Protein AF-A0A2V5SR79-F1 (afdb_monomer)

Solvent-accessible surface area (backbone atoms only — not comparable to full-atom values): 7274 Å² total; per-residue (Å²): 129,81,86,49,66,67,60,49,52,61,57,55,66,67,67,68,74,88,72,101,65,86,48,46,61,76,43,68,50,87,88,43,39,70,46,88,59,38,14,60,50,13,46,53,44,31,48,38,41,48,62,72,35,63,98,67,61,90,74,84,88,83,75,96,74,75,46,80,85,19,16,46,57,35,39,29,80,98,32,34,47,43,43,58,69,57,61,47,91,81,67,86,59,53,35,73,80,61,44,66,97,71,90,77,80,85,34,59,59,70,57,98,76,80,123

Foldseek 3Di:
DDPDVLVVVLVVLVDDDDDDDDRLLQDDPPVWFPDPCQNVLLSVLSSQQCVVPVVPPPDDDDDPDADPQACSWNNDRPGHVCLCVVVPPVSPHHNVVRGDDDDHDGTTPPPPPDD

Radius of gyration: 14.24 Å; Cα contacts (8 Å, |Δi|>4): 131; chains: 1; bounding box: 29×42×33 Å

Mean predicted aligned error: 6.11 Å

Sequence (115 aa):
MSRDPVEKFIKLLRKSPSGAVFNPWWQVDKQNDIGRNAPAIRRKQLRAYLRKRLG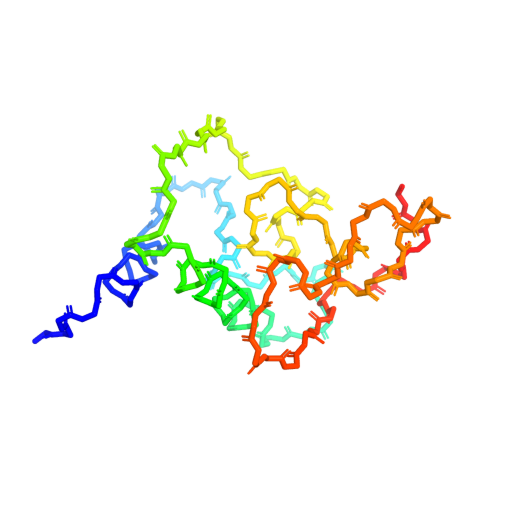KAKFAVIGEAVGYRGGHFSGIPMTSERILLGKLKDGRIEPKQIFAGISLRGIHSIGAAAC

Secondary structure (DSSP, 8-state):
----HHHHHHHHTT---SSS---TTT---TTTBSSTTHHHHHHHHHHHHHHHHTTT-S-----SS--TTTHHHHSSTT--HHHHTT--TT--S-HHHH-SS------BSS-TT--

Structure (mmCIF, N/CA/C/O backbone):
data_AF-A0A2V5SR79-F1
#
_entry.id   AF-A0A2V5SR79-F1
#
loop_
_atom_site.group_PDB
_atom_site.id
_atom_site.type_symbol
_atom_site.label_atom_id
_atom_site.label_alt_id
_atom_site.label_comp_id
_atom_site.label_asym_id
_atom_site.label_entity_id
_atom_site.label_seq_id
_atom_site.pdbx_PDB_ins_code
_atom_site.Cartn_x
_atom_site.Cartn_y
_atom_site.Cartn_z
_atom_site.occupancy
_atom_site.B_iso_or_equiv
_atom_site.auth_seq_id
_atom_site.auth_comp_id
_atom_site.auth_asym_id
_atom_site.auth_atom_id
_atom_site.pdbx_PDB_model_num
ATOM 1 N N . MET A 1 1 ? -4.519 -18.970 11.550 1.00 54.69 1 MET A N 1
ATOM 2 C CA . MET A 1 1 ? -4.690 -17.818 10.624 1.00 54.69 1 MET A CA 1
ATOM 3 C C . MET A 1 1 ? -4.495 -16.517 11.401 1.00 54.69 1 MET A C 1
ATOM 5 O O . MET A 1 1 ? -4.843 -16.497 12.572 1.00 54.69 1 MET A O 1
ATOM 9 N N . SER A 1 2 ? -3.928 -15.459 10.801 1.00 60.31 2 SER A N 1
ATOM 10 C CA . SER A 1 2 ? -3.746 -14.164 11.494 1.00 60.31 2 SER A CA 1
ATOM 11 C C . SER A 1 2 ? -5.100 -13.583 11.921 1.00 60.31 2 SER A C 1
ATOM 13 O O . SER A 1 2 ? -6.005 -13.515 11.090 1.00 60.31 2 SER A O 1
ATOM 15 N N . ARG A 1 3 ? -5.222 -13.166 13.190 1.00 82.94 3 ARG A N 1
ATOM 16 C CA . ARG A 1 3 ? -6.384 -12.427 13.716 1.00 82.94 3 ARG A CA 1
ATOM 17 C C . ARG A 1 3 ? -6.379 -10.944 13.311 1.00 82.94 3 ARG A C 1
ATOM 19 O O . ARG A 1 3 ? -7.369 -10.267 13.547 1.00 82.94 3 ARG A O 1
ATOM 26 N N . ASP A 1 4 ? -5.302 -10.443 12.696 1.00 92.88 4 ASP A N 1
ATOM 27 C CA . ASP A 1 4 ? -5.214 -9.052 12.230 1.00 92.88 4 ASP A CA 1
ATOM 28 C C . ASP A 1 4 ? -6.069 -8.861 10.954 1.00 92.88 4 ASP A C 1
ATOM 30 O O . ASP A 1 4 ? -5.714 -9.408 9.896 1.00 92.88 4 ASP A O 1
ATOM 34 N N . PRO A 1 5 ? -7.178 -8.093 11.012 1.00 94.81 5 PRO A N 1
ATOM 35 C CA . PRO A 1 5 ? -8.051 -7.875 9.861 1.00 94.81 5 PRO A CA 1
ATOM 36 C C . PRO A 1 5 ? -7.340 -7.161 8.704 1.00 94.81 5 PRO A C 1
ATOM 38 O O . PRO A 1 5 ? -7.665 -7.426 7.546 1.00 94.81 5 PRO A O 1
ATOM 41 N N . VAL A 1 6 ? -6.328 -6.326 8.976 1.00 95.56 6 VAL A N 1
ATOM 42 C CA . VAL A 1 6 ? -5.548 -5.641 7.933 1.00 95.56 6 VAL A CA 1
ATOM 43 C C . VAL A 1 6 ? -4.698 -6.642 7.158 1.00 95.56 6 VAL A C 1
ATOM 45 O O . VAL A 1 6 ? -4.687 -6.623 5.928 1.00 95.56 6 VAL A O 1
ATOM 48 N N . GLU A 1 7 ? -4.022 -7.566 7.846 1.00 95.94 7 GLU A N 1
ATOM 49 C CA . GLU A 1 7 ? -3.253 -8.616 7.163 1.00 95.94 7 GLU A CA 1
ATOM 50 C C . GLU A 1 7 ? -4.161 -9.562 6.382 1.00 95.94 7 GLU A C 1
ATOM 52 O O . GLU A 1 7 ? -3.798 -10.003 5.290 1.00 95.94 7 GLU A O 1
ATOM 57 N N . LYS A 1 8 ? -5.344 -9.881 6.924 1.00 95.50 8 LYS A N 1
ATOM 58 C CA . LYS A 1 8 ? -6.335 -10.696 6.216 1.00 95.50 8 LYS A CA 1
ATOM 59 C C . LYS A 1 8 ? -6.767 -10.005 4.921 1.00 95.50 8 LYS A C 1
ATOM 61 O O . LYS A 1 8 ? -6.729 -10.642 3.872 1.00 95.50 8 LYS A O 1
ATOM 66 N N . PHE A 1 9 ? -7.097 -8.715 4.976 1.00 95.06 9 PHE A N 1
ATOM 67 C CA . PHE A 1 9 ? -7.478 -7.932 3.801 1.00 95.06 9 PHE A CA 1
ATOM 68 C C . PHE A 1 9 ? -6.360 -7.880 2.750 1.00 95.06 9 PHE A C 1
ATOM 70 O O . PHE A 1 9 ? -6.583 -8.242 1.599 1.00 95.06 9 PHE A O 1
ATOM 77 N N . ILE A 1 10 ? -5.127 -7.547 3.144 1.00 95.81 10 ILE A N 1
ATOM 78 C CA . ILE A 1 10 ? -3.982 -7.497 2.217 1.00 95.81 10 ILE A CA 1
ATOM 79 C C . ILE A 1 10 ? -3.725 -8.859 1.553 1.00 95.81 10 ILE A C 1
ATOM 81 O O . ILE A 1 10 ? -3.367 -8.918 0.376 1.00 95.81 10 ILE A O 1
ATOM 85 N N . LYS A 1 11 ? -3.920 -9.968 2.278 1.00 95.38 11 LYS A N 1
ATOM 86 C CA . LYS A 1 11 ? -3.815 -11.319 1.706 1.00 95.38 11 LYS A CA 1
ATOM 87 C C . LYS A 1 11 ? -4.920 -11.613 0.693 1.00 95.38 11 LYS A C 1
ATOM 89 O O . LYS A 1 11 ? -4.637 -12.266 -0.309 1.00 95.38 11 LYS A O 1
ATOM 94 N N . LEU A 1 12 ? -6.146 -11.137 0.925 1.00 94.94 12 LEU A N 1
ATOM 95 C CA . LEU A 1 12 ? -7.255 -11.295 -0.023 1.00 94.94 12 LEU A CA 1
ATOM 96 C C . LEU A 1 12 ? -6.967 -10.596 -1.354 1.00 94.94 12 LEU A C 1
ATOM 98 O O . LEU A 1 12 ? -7.264 -11.173 -2.396 1.00 94.94 12 LEU A O 1
ATOM 102 N N . LEU A 1 13 ? -6.277 -9.448 -1.330 1.00 93.25 13 LEU A N 1
ATOM 103 C CA . LEU A 1 13 ? -5.856 -8.732 -2.542 1.00 93.25 13 LEU A CA 1
ATOM 104 C C . LEU A 1 13 ? -4.937 -9.553 -3.458 1.00 93.25 13 LEU A C 1
ATOM 106 O O . LEU A 1 13 ? -4.702 -9.143 -4.586 1.00 93.25 13 LEU A O 1
ATOM 110 N N . ARG A 1 14 ? -4.382 -10.688 -3.005 1.00 94.69 14 ARG A N 1
ATOM 111 C CA . ARG A 1 14 ? -3.571 -11.574 -3.861 1.00 94.69 14 ARG A CA 1
ATOM 112 C C . ARG A 1 14 ? -4.396 -12.250 -4.946 1.00 94.69 14 ARG A C 1
ATOM 114 O O . ARG A 1 14 ? -3.855 -12.599 -5.988 1.00 94.69 14 ARG A O 1
ATOM 121 N N . LYS A 1 15 ? -5.684 -12.474 -4.690 1.00 91.44 15 LYS A N 1
ATOM 122 C CA . LYS A 1 15 ? -6.584 -13.040 -5.688 1.00 91.44 15 LYS A CA 1
ATOM 123 C C . LYS A 1 15 ? -6.970 -11.932 -6.662 1.00 91.44 15 LYS A C 1
ATOM 125 O O . LYS A 1 15 ? -7.534 -10.923 -6.250 1.00 91.44 15 LYS A O 1
ATOM 130 N N . SER A 1 16 ? -6.673 -12.134 -7.937 1.00 87.50 16 SER A N 1
ATOM 131 C CA . SER A 1 16 ? -7.098 -11.251 -9.020 1.00 87.50 16 SER A CA 1
ATOM 132 C C . SER A 1 16 ? -7.868 -12.059 -10.056 1.00 87.50 16 SER A C 1
ATOM 134 O O . SER A 1 16 ? -7.570 -13.246 -10.215 1.00 87.50 16 SER A O 1
ATOM 136 N N . PRO A 1 17 ? -8.854 -11.449 -10.736 1.00 87.12 17 PRO A N 1
ATOM 137 C CA . PRO A 1 17 ? -9.498 -12.070 -11.884 1.00 87.12 17 PRO A CA 1
ATOM 138 C C . PRO A 1 17 ? -8.465 -12.468 -12.943 1.00 87.12 17 PRO A C 1
ATOM 140 O O . PRO A 1 17 ? -7.417 -11.832 -13.069 1.00 87.12 17 PRO A O 1
ATOM 143 N N . SER A 1 18 ? -8.766 -13.512 -13.709 1.00 83.06 18 SER A N 1
ATOM 144 C CA . SER A 1 18 ? -7.999 -13.860 -14.905 1.00 83.06 18 SER A CA 1
ATOM 145 C C . SER A 1 18 ? -8.165 -12.793 -15.992 1.00 83.06 18 SER A C 1
ATOM 147 O O . SER A 1 18 ? -9.214 -12.158 -16.081 1.00 83.06 18 SER A O 1
ATOM 149 N N . GLY A 1 19 ? -7.158 -12.640 -16.855 1.00 86.25 19 GLY A N 1
ATOM 150 C CA . GLY A 1 19 ? -7.185 -11.715 -17.992 1.00 86.25 19 GLY A CA 1
ATOM 151 C C . GLY A 1 19 ? -6.221 -10.539 -17.836 1.00 86.25 19 GLY A C 1
ATOM 152 O O . GLY A 1 19 ? -5.250 -10.612 -17.082 1.00 86.25 19 GLY A O 1
ATOM 153 N N . ALA A 1 20 ? -6.482 -9.456 -18.569 1.00 86.56 20 ALA A N 1
ATOM 154 C CA . ALA A 1 20 ? -5.632 -8.265 -18.631 1.00 86.56 20 ALA A CA 1
ATOM 155 C C . ALA A 1 20 ? -5.803 -7.349 -17.400 1.00 86.56 20 ALA A C 1
ATOM 157 O O . ALA A 1 20 ? -6.122 -6.169 -17.522 1.00 86.56 20 ALA A O 1
ATOM 158 N N . VAL A 1 21 ? -5.613 -7.899 -16.197 1.00 90.06 21 VAL A N 1
ATOM 159 C CA . VAL A 1 21 ? -5.698 -7.160 -14.931 1.00 90.06 21 VAL A CA 1
ATOM 160 C C . VAL A 1 21 ? -4.308 -7.017 -14.328 1.00 90.06 21 VAL A C 1
ATOM 162 O O . VAL A 1 21 ? -3.616 -8.006 -14.088 1.00 90.06 21 VAL A O 1
ATOM 165 N N . PHE A 1 22 ? -3.922 -5.777 -14.031 1.00 92.12 22 PHE A N 1
ATOM 166 C CA . PHE A 1 22 ? -2.742 -5.488 -13.228 1.00 92.12 22 PHE A CA 1
ATOM 167 C C . PHE A 1 22 ? -3.122 -5.314 -11.755 1.00 92.12 22 PHE A C 1
ATOM 169 O O . PHE A 1 22 ? -3.932 -4.464 -11.389 1.00 92.12 22 PHE A O 1
ATOM 176 N N . ASN A 1 23 ? -2.501 -6.110 -10.896 1.00 94.38 23 ASN A N 1
ATOM 177 C CA . ASN A 1 23 ? -2.621 -6.060 -9.454 1.00 94.38 23 ASN A CA 1
ATOM 178 C C . ASN A 1 23 ? -1.423 -5.306 -8.862 1.00 94.38 23 ASN A C 1
ATOM 180 O O . ASN A 1 23 ? -0.365 -5.914 -8.654 1.00 94.38 23 ASN A O 1
ATOM 184 N N . PRO A 1 24 ? -1.579 -4.021 -8.497 1.00 94.62 24 PRO A N 1
ATOM 185 C CA . PRO A 1 24 ? -0.464 -3.228 -7.994 1.00 94.62 24 PRO A CA 1
ATOM 186 C C . PRO A 1 24 ? 0.144 -3.847 -6.732 1.00 94.62 24 PRO A C 1
ATOM 188 O O . PRO A 1 24 ? 1.354 -3.809 -6.524 1.00 94.62 24 PRO A O 1
ATOM 191 N N . TRP A 1 25 ? -0.651 -4.500 -5.888 1.00 96.19 25 TRP A N 1
ATOM 192 C CA . TRP A 1 25 ? -0.148 -5.050 -4.634 1.00 96.19 25 TRP A CA 1
ATOM 193 C C . TRP A 1 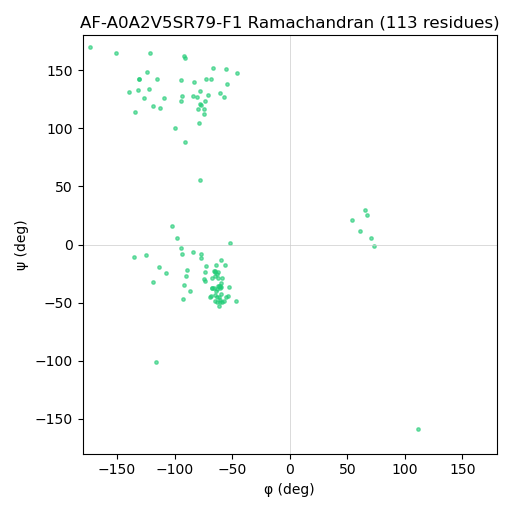25 ? 0.644 -6.342 -4.794 1.00 96.19 25 TRP A C 1
ATOM 195 O O . TRP A 1 25 ? 1.293 -6.728 -3.825 1.00 96.19 25 TRP A O 1
ATOM 205 N N . TRP A 1 26 ? 0.634 -7.008 -5.952 1.00 96.12 26 TRP A N 1
ATOM 206 C CA . TRP A 1 26 ? 1.319 -8.298 -6.137 1.00 96.12 26 TRP A CA 1
ATOM 207 C C . TRP A 1 26 ? 2.119 -8.434 -7.434 1.00 96.12 26 TRP A C 1
ATOM 209 O O . TRP A 1 26 ? 2.923 -9.358 -7.526 1.00 96.12 26 TRP A O 1
ATOM 219 N N . GLN A 1 27 ? 1.975 -7.510 -8.382 1.00 95.62 27 GLN A N 1
ATOM 220 C CA . GLN A 1 27 ? 2.704 -7.510 -9.647 1.00 95.62 27 GLN A CA 1
ATOM 221 C C . GLN A 1 27 ? 3.631 -6.301 -9.764 1.00 95.62 27 GLN A C 1
ATOM 223 O O . GLN A 1 27 ? 3.315 -5.196 -9.320 1.00 95.62 27 GLN A O 1
ATOM 228 N N . VAL A 1 28 ? 4.799 -6.546 -10.353 1.00 96.31 28 VAL A N 1
ATOM 229 C CA . VAL A 1 28 ? 5.782 -5.516 -10.693 1.00 96.31 28 VAL A CA 1
ATOM 230 C C . VAL A 1 28 ? 5.395 -4.919 -12.039 1.00 96.31 28 VAL A C 1
ATOM 232 O O . VAL A 1 28 ? 5.215 -5.663 -13.006 1.00 96.31 28 VAL A O 1
ATOM 235 N N . ASP A 1 29 ? 5.298 -3.598 -12.107 1.00 94.62 29 ASP A N 1
ATOM 236 C CA . ASP A 1 29 ? 5.262 -2.874 -13.370 1.00 94.62 29 ASP A CA 1
ATOM 237 C C . ASP A 1 29 ? 6.696 -2.773 -13.906 1.00 94.62 29 ASP A C 1
ATOM 239 O O . ASP A 1 29 ? 7.510 -2.002 -13.409 1.00 94.62 29 ASP A O 1
ATOM 243 N N . LYS A 1 30 ? 7.029 -3.578 -14.918 1.00 92.69 30 LYS A N 1
ATOM 244 C CA . LYS A 1 30 ? 8.388 -3.631 -15.480 1.00 92.69 30 LYS A CA 1
ATOM 245 C C . LYS A 1 30 ? 8.830 -2.324 -16.144 1.00 92.69 30 LYS A C 1
ATOM 247 O O . LYS A 1 30 ? 10.029 -2.137 -16.319 1.00 92.69 30 LYS A O 1
ATOM 252 N N . GLN A 1 31 ? 7.889 -1.479 -16.561 1.00 91.69 31 GLN A N 1
ATOM 253 C CA . GLN A 1 31 ? 8.188 -0.222 -17.241 1.00 91.69 31 GLN A CA 1
ATOM 254 C C . GLN A 1 31 ? 8.429 0.898 -16.228 1.00 91.69 31 GLN A C 1
ATOM 256 O O . GLN A 1 31 ? 9.337 1.708 -16.403 1.00 91.69 31 GLN A O 1
ATOM 261 N N . ASN A 1 32 ? 7.634 0.921 -15.157 1.00 92.19 32 ASN A N 1
ATOM 262 C CA . ASN A 1 32 ? 7.559 2.078 -14.269 1.00 92.19 32 ASN A CA 1
ATOM 263 C C . ASN A 1 32 ? 8.101 1.829 -12.853 1.00 92.19 32 ASN A C 1
ATOM 265 O O . ASN A 1 32 ? 8.426 2.795 -12.162 1.00 92.19 32 ASN A O 1
ATOM 269 N N . ASP A 1 33 ? 8.219 0.579 -12.392 1.00 94.00 33 ASP A N 1
ATOM 270 C CA . ASP A 1 33 ? 8.749 0.300 -11.056 1.00 94.00 33 ASP A CA 1
ATOM 271 C C . ASP A 1 33 ? 10.274 0.410 -11.009 1.00 94.00 33 ASP A C 1
ATOM 273 O O . ASP A 1 33 ? 10.990 -0.227 -11.778 1.00 94.00 33 ASP A O 1
ATOM 277 N N . ILE A 1 34 ? 10.787 1.125 -10.004 1.00 91.75 34 ILE A N 1
ATOM 278 C CA . ILE A 1 34 ? 12.228 1.223 -9.709 1.00 91.75 34 ILE A CA 1
ATOM 279 C C . ILE A 1 34 ? 12.840 -0.160 -9.423 1.00 91.75 34 ILE A C 1
ATOM 281 O O . ILE A 1 34 ? 14.025 -0.387 -9.659 1.00 91.75 34 ILE A O 1
ATOM 285 N N . GLY A 1 35 ? 12.064 -1.111 -8.895 1.00 91.94 35 GLY A N 1
ATOM 286 C CA . GLY A 1 35 ? 12.576 -2.460 -8.691 1.00 91.94 35 GLY A CA 1
ATOM 287 C C . GLY A 1 35 ? 11.544 -3.479 -8.233 1.00 91.94 35 GLY A C 1
ATOM 288 O O . GLY A 1 35 ? 10.442 -3.150 -7.799 1.00 91.94 35 GLY A O 1
ATOM 289 N N . ARG A 1 36 ? 11.953 -4.755 -8.242 1.00 95.25 36 ARG A N 1
ATOM 290 C CA . ARG A 1 36 ? 11.102 -5.928 -7.944 1.00 95.25 36 ARG A CA 1
ATOM 291 C C . ARG A 1 36 ? 10.394 -5.912 -6.583 1.00 95.25 36 ARG A C 1
ATOM 293 O O . ARG A 1 36 ? 9.446 -6.660 -6.370 1.00 95.25 36 ARG A O 1
ATOM 300 N N . ASN A 1 37 ? 10.851 -5.071 -5.654 1.00 96.00 37 ASN A N 1
ATOM 301 C CA . ASN A 1 37 ? 10.257 -4.925 -4.324 1.00 96.00 37 ASN A CA 1
ATOM 302 C C . ASN A 1 37 ? 9.053 -3.966 -4.291 1.00 96.00 37 ASN A C 1
ATOM 304 O O . ASN A 1 37 ? 8.393 -3.880 -3.254 1.00 96.00 37 ASN A O 1
ATOM 308 N N . ALA A 1 38 ? 8.740 -3.279 -5.392 1.00 96.00 38 ALA A N 1
ATOM 309 C CA . ALA A 1 38 ? 7.623 -2.343 -5.511 1.00 96.00 38 ALA A CA 1
ATOM 310 C C . ALA A 1 38 ? 6.285 -2.880 -4.949 1.00 96.00 38 ALA A C 1
ATOM 312 O O . ALA A 1 38 ? 5.713 -2.226 -4.072 1.00 96.00 38 ALA A O 1
ATOM 313 N N . PRO A 1 39 ? 5.826 -4.107 -5.274 1.00 96.88 39 PRO A N 1
ATOM 314 C CA . PRO A 1 39 ? 4.584 -4.646 -4.710 1.00 96.88 39 PRO A CA 1
ATOM 315 C C . PRO A 1 39 ? 4.616 -4.764 -3.182 1.00 96.88 39 PRO A C 1
ATOM 317 O O . PRO A 1 39 ? 3.628 -4.502 -2.496 1.00 96.88 39 PRO A O 1
ATOM 320 N N . ALA A 1 40 ? 5.767 -5.140 -2.616 1.00 96.50 40 ALA A N 1
ATOM 321 C CA . ALA A 1 40 ? 5.933 -5.243 -1.169 1.00 96.50 40 ALA A CA 1
ATOM 322 C C . ALA A 1 40 ? 5.875 -3.868 -0.489 1.00 96.50 40 ALA A C 1
ATOM 324 O O . ALA A 1 40 ? 5.286 -3.745 0.589 1.00 96.50 40 ALA A O 1
ATOM 325 N N . ILE A 1 41 ? 6.434 -2.843 -1.136 1.00 95.44 41 ILE A N 1
ATOM 326 C CA . ILE A 1 41 ? 6.383 -1.452 -0.676 1.00 95.44 41 ILE A CA 1
ATOM 327 C C . ILE A 1 41 ? 4.932 -0.950 -0.683 1.00 95.44 41 ILE A C 1
ATOM 329 O O . ILE A 1 41 ? 4.458 -0.528 0.375 1.00 95.44 41 ILE A O 1
ATOM 333 N N . ARG A 1 42 ? 4.181 -1.153 -1.776 1.00 96.56 42 ARG A N 1
ATOM 334 C CA . ARG A 1 42 ? 2.744 -0.821 -1.856 1.00 96.56 42 ARG A CA 1
ATOM 335 C C . ARG A 1 42 ? 1.926 -1.486 -0.753 1.00 96.56 42 ARG A C 1
ATOM 337 O O . ARG A 1 42 ? 1.122 -0.837 -0.088 1.00 96.56 42 ARG A O 1
ATOM 344 N N . ARG A 1 43 ? 2.155 -2.779 -0.483 1.00 96.88 43 ARG A N 1
ATOM 345 C CA . ARG A 1 43 ? 1.490 -3.484 0.634 1.00 96.88 43 ARG A CA 1
ATOM 346 C C . ARG A 1 43 ? 1.858 -2.889 1.993 1.00 96.88 43 ARG A C 1
ATOM 348 O O . ARG A 1 43 ? 1.004 -2.806 2.872 1.00 96.88 43 ARG A O 1
ATOM 355 N N . LYS A 1 44 ? 3.116 -2.479 2.198 1.00 95.19 44 LYS A N 1
ATOM 356 C CA . LYS A 1 44 ? 3.561 -1.816 3.437 1.00 95.19 44 LYS A CA 1
ATOM 357 C C . LYS A 1 44 ? 2.888 -0.453 3.620 1.00 95.19 44 LYS A C 1
ATOM 359 O O . LYS A 1 44 ? 2.421 -0.164 4.720 1.00 95.19 44 LYS A O 1
ATOM 364 N N . GLN A 1 45 ? 2.798 0.335 2.554 1.00 93.81 45 GLN A N 1
ATOM 365 C CA . GLN A 1 45 ? 2.117 1.631 2.529 1.00 93.81 45 GLN A CA 1
ATOM 366 C C . GLN A 1 45 ? 0.615 1.480 2.814 1.00 93.81 45 GLN A C 1
ATOM 368 O O . GLN A 1 45 ? 0.105 2.122 3.735 1.00 93.81 45 GLN A O 1
ATOM 373 N N . LEU A 1 46 ? -0.071 0.559 2.125 1.00 95.44 46 LEU A N 1
ATOM 374 C CA . LEU A 1 46 ? -1.488 0.265 2.358 1.00 95.44 46 LEU A CA 1
ATOM 375 C C . LEU A 1 46 ? -1.751 -0.198 3.798 1.00 95.44 46 LEU A C 1
ATOM 377 O O . LEU A 1 46 ? -2.692 0.262 4.442 1.00 95.44 46 LEU A O 1
ATOM 381 N N . ARG A 1 47 ? -0.893 -1.070 4.341 1.00 95.44 47 ARG A N 1
ATOM 382 C CA . ARG A 1 47 ? -0.990 -1.529 5.734 1.00 95.44 47 ARG A CA 1
ATOM 383 C C . ARG A 1 47 ? -0.947 -0.370 6.721 1.00 95.44 47 ARG A C 1
ATOM 385 O O . ARG A 1 47 ? -1.787 -0.302 7.614 1.00 95.44 47 ARG A O 1
ATOM 392 N N . ALA A 1 48 ? 0.019 0.534 6.571 1.00 93.50 48 ALA A N 1
ATOM 393 C CA . ALA A 1 48 ? 0.140 1.696 7.446 1.00 93.50 48 ALA A CA 1
ATOM 394 C C . ALA A 1 48 ? -1.067 2.636 7.311 1.00 93.50 48 ALA A C 1
ATOM 396 O O . ALA A 1 48 ? -1.587 3.119 8.318 1.00 93.50 48 ALA A O 1
ATOM 397 N N . TYR A 1 49 ? -1.550 2.836 6.082 1.00 93.88 49 TYR A N 1
ATOM 398 C CA . TYR A 1 49 ? -2.744 3.628 5.805 1.00 93.88 49 TYR A CA 1
ATOM 399 C C . TYR A 1 49 ? -3.989 3.079 6.522 1.00 93.88 49 TYR A C 1
ATOM 401 O O . TYR A 1 49 ? -4.685 3.840 7.202 1.00 93.88 49 TYR A O 1
ATOM 409 N N . LEU A 1 50 ? -4.241 1.768 6.410 1.00 94.19 50 LEU A N 1
ATOM 410 C CA . LEU A 1 50 ? -5.392 1.097 7.022 1.00 94.19 50 LEU A CA 1
ATOM 411 C C . LEU A 1 50 ? -5.281 1.057 8.549 1.00 94.19 50 LEU A C 1
A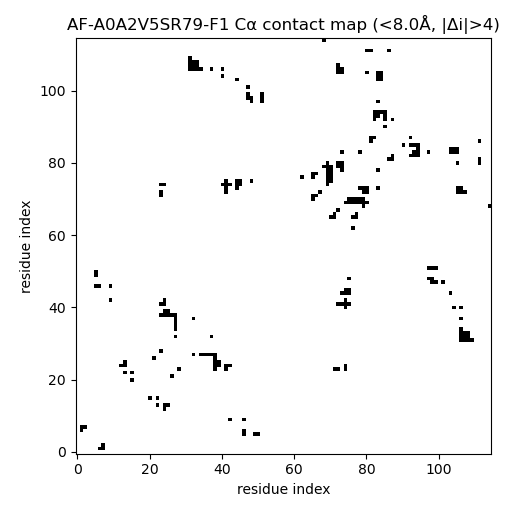TOM 413 O O . LEU A 1 50 ? -6.241 1.391 9.239 1.00 94.19 50 LEU A O 1
ATOM 417 N N . ARG A 1 51 ? -4.102 0.729 9.097 1.00 93.50 51 ARG A N 1
ATOM 418 C CA . ARG A 1 51 ? -3.886 0.671 10.555 1.00 93.50 51 ARG A CA 1
ATOM 419 C C . ARG A 1 51 ? -4.130 2.004 11.249 1.00 93.50 51 ARG A C 1
ATOM 421 O O . ARG A 1 51 ? -4.672 2.021 12.346 1.00 93.50 51 ARG A O 1
ATOM 428 N N . LYS A 1 52 ? -3.785 3.124 10.608 1.00 91.62 52 LYS A N 1
ATOM 429 C CA . LYS A 1 52 ? -4.049 4.456 11.170 1.00 91.62 52 LYS A CA 1
ATOM 430 C C . LYS A 1 52 ? -5.550 4.742 11.343 1.00 91.62 52 LYS A C 1
ATOM 432 O O . LYS A 1 52 ? -5.914 5.564 12.180 1.00 91.62 52 LYS A O 1
ATOM 437 N N . ARG A 1 53 ? -6.404 4.087 10.549 1.00 93.00 53 ARG A N 1
ATOM 438 C CA . ARG A 1 53 ? -7.845 4.366 10.429 1.00 93.00 53 ARG A CA 1
ATOM 439 C C . ARG A 1 53 ? -8.731 3.306 11.073 1.00 93.00 53 ARG A C 1
ATOM 441 O O . ARG A 1 53 ? -9.857 3.621 11.450 1.00 93.00 53 ARG A O 1
ATOM 448 N N . LEU A 1 54 ? -8.245 2.074 11.209 1.00 92.75 54 LEU A N 1
ATOM 449 C CA . LEU A 1 54 ? -9.006 0.974 11.792 1.00 92.75 54 LEU A CA 1
ATOM 450 C C . LEU A 1 54 ? -9.476 1.331 13.212 1.00 92.75 54 LEU A C 1
ATOM 452 O O . LEU A 1 54 ? -8.677 1.750 14.046 1.00 92.75 54 LEU A O 1
ATOM 456 N N . GLY A 1 55 ? -10.782 1.204 13.462 1.00 93.25 55 GLY A N 1
ATOM 457 C CA . GLY A 1 55 ? -11.412 1.555 14.742 1.00 93.25 55 GLY A CA 1
ATOM 458 C C . GLY A 1 55 ? -11.542 3.059 15.026 1.00 93.25 55 GLY A C 1
ATOM 459 O O . GLY A 1 55 ? -12.076 3.423 16.065 1.00 93.25 55 GLY A O 1
ATOM 460 N N . LYS A 1 56 ? -11.067 3.937 14.128 1.00 93.50 56 LYS A N 1
ATOM 461 C CA . LYS A 1 56 ? -11.107 5.406 14.289 1.00 93.50 56 LYS A CA 1
ATOM 462 C C . LYS A 1 56 ? -11.910 6.115 13.200 1.00 93.50 56 LYS A C 1
ATOM 464 O O . LYS A 1 56 ? -12.485 7.172 13.448 1.00 93.50 56 LYS A O 1
ATOM 469 N N . ALA A 1 57 ? -11.911 5.578 11.981 1.00 93.50 57 ALA A N 1
ATOM 470 C CA . ALA A 1 57 ? -12.631 6.166 10.859 1.00 93.50 57 ALA A CA 1
ATOM 471 C C . ALA A 1 57 ? -14.147 5.999 11.034 1.00 93.50 57 ALA A C 1
ATOM 473 O O . ALA A 1 57 ? -14.626 4.891 11.252 1.00 93.50 57 ALA A O 1
ATOM 474 N N . LYS A 1 58 ? -14.889 7.105 10.905 1.00 96.25 58 LYS A N 1
ATOM 475 C CA . LYS A 1 58 ? -16.363 7.128 10.949 1.00 96.25 58 LYS A CA 1
ATOM 476 C C . LYS A 1 58 ? -17.007 6.927 9.575 1.00 96.25 58 LYS A C 1
ATOM 478 O O . LYS A 1 58 ? -18.156 6.518 9.489 1.00 96.25 58 LYS A O 1
ATOM 483 N N . PHE A 1 59 ? -16.255 7.215 8.514 1.00 94.81 59 PHE A N 1
ATOM 484 C CA . PHE A 1 59 ? -16.715 7.156 7.133 1.00 94.81 59 PHE A CA 1
ATOM 485 C C . PHE A 1 59 ? -15.719 6.374 6.282 1.00 94.81 59 PHE A C 1
ATOM 487 O O . PHE A 1 59 ? -14.503 6.499 6.461 1.00 94.81 59 PHE A O 1
ATOM 494 N N . ALA A 1 60 ? -16.247 5.598 5.339 1.00 92.62 60 ALA A N 1
ATOM 495 C CA . ALA A 1 60 ? -15.484 4.929 4.300 1.00 92.62 60 ALA A CA 1
ATOM 496 C C . ALA A 1 60 ? -15.959 5.446 2.940 1.00 92.62 60 ALA A C 1
ATOM 498 O O . ALA A 1 60 ? -17.126 5.297 2.591 1.00 92.62 60 ALA A O 1
ATOM 499 N N . VAL A 1 61 ? -15.048 6.060 2.186 1.00 92.81 61 VAL A N 1
ATOM 500 C CA . VAL A 1 61 ? -15.290 6.454 0.795 1.00 92.81 61 VAL A CA 1
ATOM 501 C C . VAL A 1 61 ? -14.797 5.324 -0.098 1.00 92.81 61 VAL A C 1
ATOM 503 O O . VAL A 1 61 ? -13.659 4.872 0.049 1.00 92.81 61 VAL A O 1
ATOM 506 N N . ILE A 1 62 ? -15.653 4.864 -1.005 1.00 91.44 62 ILE A N 1
ATOM 507 C CA . ILE A 1 62 ? -15.355 3.772 -1.931 1.00 91.44 62 ILE A CA 1
ATOM 508 C C . ILE A 1 62 ? -15.299 4.367 -3.334 1.00 91.44 62 ILE A C 1
ATOM 510 O O . ILE A 1 62 ? -16.280 4.928 -3.812 1.00 91.44 62 ILE A O 1
ATOM 514 N N . GLY A 1 63 ? -14.130 4.279 -3.966 1.00 90.19 63 GLY A N 1
ATOM 515 C CA . GLY A 1 63 ? -13.965 4.602 -5.381 1.00 90.19 63 GLY A CA 1
ATOM 516 C C . GLY A 1 63 ? -14.159 3.364 -6.253 1.00 90.19 63 GLY A C 1
ATOM 517 O O . GLY A 1 63 ? -14.017 2.242 -5.772 1.00 90.19 63 GLY A O 1
ATOM 518 N N . GLU A 1 64 ? -14.433 3.582 -7.537 1.00 89.62 64 GLU A N 1
ATOM 519 C CA . GLU A 1 64 ? -14.634 2.523 -8.534 1.00 89.62 64 GLU A CA 1
ATOM 520 C C . GLU A 1 64 ? -13.387 1.644 -8.717 1.00 89.62 64 GLU A C 1
ATOM 522 O O . GLU A 1 64 ? -13.449 0.421 -8.609 1.00 89.62 64 GLU A O 1
ATOM 527 N N . ALA A 1 65 ? -12.236 2.271 -8.972 1.00 86.56 65 ALA A N 1
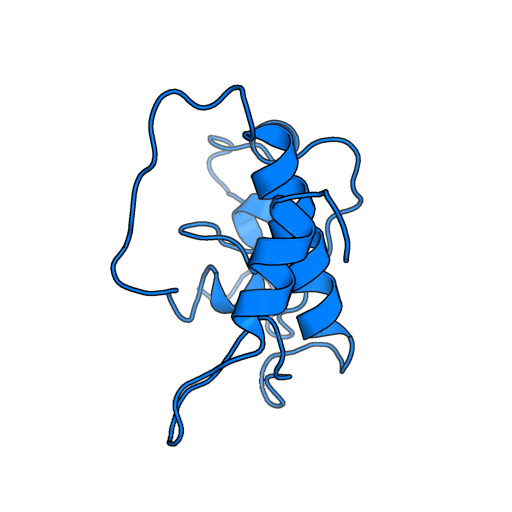ATOM 528 C CA . ALA A 1 65 ? -10.996 1.573 -9.276 1.00 86.56 65 ALA A CA 1
ATOM 529 C C . ALA A 1 65 ? -9.761 2.376 -8.847 1.00 86.56 65 ALA A C 1
ATOM 531 O O . ALA A 1 65 ? -9.804 3.580 -8.578 1.00 86.56 65 ALA A O 1
ATOM 532 N N . VAL A 1 66 ? -8.618 1.692 -8.792 1.00 87.88 66 VAL A N 1
ATOM 533 C CA . VAL A 1 66 ? -7.330 2.330 -8.520 1.00 87.88 66 VAL A CA 1
ATOM 534 C C . VAL A 1 66 ? -6.832 3.038 -9.781 1.00 87.88 66 VAL A C 1
ATOM 536 O O . VAL A 1 66 ? -6.576 2.403 -10.797 1.00 87.88 66 VAL A O 1
ATOM 539 N N . GLY A 1 67 ? -6.639 4.355 -9.698 1.00 88.12 67 GLY A N 1
ATOM 540 C CA . GLY A 1 67 ? -6.115 5.144 -10.814 1.00 88.12 67 GLY A CA 1
ATOM 541 C C . GLY A 1 67 ? -4.647 4.842 -11.146 1.00 88.12 67 GLY A C 1
ATOM 542 O O . GLY A 1 67 ? -3.808 4.699 -10.247 1.00 88.12 67 GLY A O 1
ATOM 543 N N . TYR A 1 68 ? -4.326 4.842 -12.444 1.00 86.69 68 TYR A N 1
ATOM 544 C CA . TYR A 1 68 ? -3.008 4.475 -12.982 1.00 86.69 68 TYR A CA 1
ATOM 545 C C . TYR A 1 68 ? -1.856 5.421 -12.587 1.00 86.69 68 TYR A C 1
ATOM 547 O O . TYR A 1 68 ? -0.722 4.981 -12.487 1.00 86.69 68 TYR A O 1
ATOM 555 N N . ARG A 1 69 ? -2.124 6.708 -12.309 1.00 87.00 69 ARG A N 1
ATOM 556 C CA . ARG A 1 69 ? -1.102 7.700 -11.873 1.00 87.00 69 ARG A CA 1
ATOM 557 C C . ARG A 1 69 ? -0.988 7.841 -10.355 1.00 87.00 69 ARG A C 1
ATOM 559 O O . ARG A 1 69 ? -0.148 8.586 -9.856 1.00 87.00 69 ARG A O 1
ATOM 566 N N . GLY A 1 70 ? -1.898 7.211 -9.616 1.00 90.69 70 GLY A N 1
ATOM 567 C CA . GLY A 1 70 ? -2.072 7.422 -8.181 1.00 90.69 70 GLY A CA 1
ATOM 568 C C . GLY A 1 70 ? -1.768 6.159 -7.394 1.00 90.69 70 GLY A C 1
ATOM 569 O O . GLY A 1 70 ? -0.608 5.814 -7.165 1.00 90.69 70 GLY A O 1
ATOM 570 N N . GLY A 1 71 ? -2.835 5.465 -6.995 1.00 91.12 71 GLY A N 1
ATOM 571 C CA . GLY A 1 71 ? -2.750 4.252 -6.184 1.00 91.12 71 GLY A CA 1
ATOM 572 C C . GLY A 1 71 ? -2.036 3.086 -6.869 1.00 91.12 71 GLY A C 1
ATOM 573 O O . GLY A 1 71 ? -1.569 2.193 -6.168 1.00 91.12 71 GLY A O 1
ATOM 574 N N . HIS A 1 72 ? -1.881 3.116 -8.200 1.00 94.06 72 HIS A N 1
ATOM 575 C CA . HIS A 1 72 ? -0.994 2.194 -8.910 1.00 94.06 72 HIS A CA 1
ATOM 576 C C . HIS A 1 72 ? 0.422 2.237 -8.320 1.00 94.06 72 HIS A C 1
ATOM 578 O O . HIS A 1 72 ? 1.008 1.192 -8.068 1.00 94.06 72 HIS A O 1
ATOM 584 N N . PHE A 1 73 ? 0.955 3.429 -8.039 1.00 93.88 73 PHE A N 1
ATOM 585 C CA . PHE A 1 73 ? 2.305 3.603 -7.501 1.00 93.88 73 PHE A CA 1
ATOM 586 C C . PHE A 1 73 ? 2.311 3.665 -5.974 1.00 93.88 73 PHE A C 1
ATOM 588 O O . PHE A 1 73 ? 3.060 2.949 -5.325 1.00 93.88 73 PHE A O 1
ATOM 595 N N . SER A 1 74 ? 1.426 4.449 -5.359 1.00 93.38 74 SER A N 1
ATOM 596 C CA . SER A 1 74 ? 1.436 4.591 -3.894 1.00 93.38 74 SER A CA 1
ATOM 597 C C . SER A 1 74 ? 0.916 3.352 -3.149 1.00 93.38 74 SER A C 1
ATOM 599 O O . SER A 1 74 ? 1.118 3.219 -1.940 1.00 93.38 74 SER A O 1
ATOM 601 N N . GLY A 1 75 ? 0.176 2.476 -3.837 1.00 93.94 75 GLY A N 1
ATOM 602 C CA . GLY A 1 75 ? -0.563 1.371 -3.231 1.00 93.94 75 GLY A CA 1
ATOM 603 C C . GLY A 1 75 ? -1.789 1.797 -2.418 1.00 93.94 75 GLY A C 1
ATOM 604 O O . GLY A 1 75 ? -2.392 0.939 -1.770 1.00 93.94 75 GLY A O 1
ATOM 605 N N . ILE A 1 76 ? 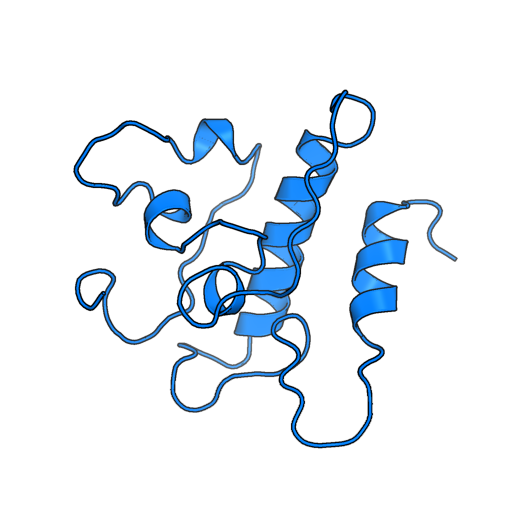-2.149 3.087 -2.417 1.00 93.25 76 ILE A N 1
ATOM 606 C CA . ILE A 1 76 ? -3.185 3.667 -1.554 1.00 93.25 76 ILE A CA 1
ATOM 607 C C . ILE A 1 76 ? -4.277 4.331 -2.403 1.00 93.25 76 ILE A C 1
ATOM 609 O O . ILE A 1 76 ? -3.961 5.109 -3.310 1.00 93.25 76 ILE A O 1
ATOM 613 N N . PRO A 1 77 ? -5.566 4.081 -2.100 1.00 90.62 77 PRO A N 1
ATOM 614 C CA . PRO A 1 77 ? -6.675 4.720 -2.801 1.00 90.62 77 PRO A CA 1
ATOM 615 C C . PRO A 1 77 ? -6.572 6.249 -2.786 1.00 90.62 77 PRO A C 1
ATOM 617 O O . PRO A 1 77 ? -6.235 6.849 -1.763 1.00 90.62 77 PRO A O 1
ATOM 620 N N . MET A 1 78 ? -6.864 6.872 -3.932 1.00 89.19 78 MET A N 1
ATOM 621 C CA . MET A 1 78 ? -6.928 8.335 -4.101 1.00 89.19 78 MET A CA 1
ATOM 622 C C . MET A 1 78 ? -5.663 9.096 -3.653 1.00 89.19 78 MET A C 1
ATOM 624 O O . MET A 1 78 ? -5.717 10.288 -3.372 1.00 89.19 78 MET A O 1
ATOM 628 N N . THR A 1 79 ? -4.514 8.421 -3.575 1.00 89.94 79 THR A N 1
ATOM 629 C CA . THR A 1 79 ? -3.268 8.996 -3.052 1.00 89.94 79 THR A CA 1
ATOM 630 C C . THR A 1 79 ? -2.153 8.817 -4.077 1.00 89.94 79 THR A C 1
ATOM 632 O O . THR A 1 79 ? -1.894 7.703 -4.526 1.00 89.94 79 THR A O 1
ATOM 635 N N . SER A 1 80 ? -1.475 9.900 -4.455 1.00 90.12 80 SER A N 1
ATOM 636 C CA . SER A 1 80 ? -0.298 9.866 -5.336 1.00 90.12 80 SER A CA 1
ATOM 637 C C . SER A 1 80 ? 1.002 9.770 -4.534 1.00 90.12 80 SER A C 1
ATOM 639 O O . SER A 1 80 ? 1.047 10.104 -3.348 1.00 90.12 80 SER A O 1
ATOM 641 N N . GLU A 1 81 ? 2.102 9.374 -5.179 1.00 89.50 81 GLU A N 1
ATOM 642 C CA . GLU A 1 81 ? 3.417 9.397 -4.525 1.00 89.50 81 GLU A CA 1
ATOM 643 C C . GLU A 1 81 ? 3.892 10.815 -4.187 1.00 89.50 81 GLU A C 1
ATOM 645 O O . GLU A 1 81 ? 4.670 10.995 -3.257 1.00 89.50 81 GLU A O 1
ATOM 650 N N . ARG A 1 82 ? 3.383 11.847 -4.874 1.00 86.75 82 ARG A N 1
ATOM 651 C CA . ARG A 1 82 ? 3.672 13.245 -4.519 1.00 86.75 82 ARG A CA 1
ATOM 652 C C . ARG A 1 82 ? 3.139 13.594 -3.139 1.00 86.75 82 ARG A C 1
ATOM 654 O O . ARG A 1 82 ? 3.871 14.173 -2.347 1.00 86.75 82 ARG A O 1
ATOM 661 N N . ILE A 1 83 ? 1.907 13.187 -2.841 1.00 86.94 83 ILE A N 1
ATOM 662 C CA . ILE A 1 83 ? 1.327 13.322 -1.503 1.00 86.94 83 ILE A CA 1
ATOM 663 C C . ILE A 1 83 ? 2.158 12.524 -0.489 1.00 86.94 83 ILE A C 1
ATOM 665 O O . ILE A 1 83 ? 2.499 13.021 0.579 1.00 86.94 83 ILE A O 1
ATOM 669 N N . LEU A 1 84 ? 2.516 11.287 -0.840 1.00 83.94 84 LEU A N 1
ATOM 670 C CA . LEU A 1 84 ? 3.274 10.381 0.022 1.00 83.94 84 LEU A CA 1
ATOM 671 C C . LEU A 1 84 ? 4.669 10.914 0.383 1.00 83.94 84 LEU A C 1
ATOM 673 O O . LEU A 1 84 ? 5.140 10.701 1.495 1.00 83.94 84 LEU A O 1
ATOM 677 N N . LEU A 1 85 ? 5.321 11.599 -0.552 1.00 85.69 85 LEU A N 1
ATOM 678 C CA . LEU A 1 85 ? 6.681 12.116 -0.413 1.00 85.69 85 LEU A CA 1
ATOM 679 C C . LEU A 1 85 ? 6.732 13.596 -0.006 1.00 85.69 85 LEU A C 1
ATOM 681 O O . LEU A 1 85 ? 7.820 14.163 0.007 1.00 85.69 85 LEU A O 1
ATOM 685 N N . GLY A 1 86 ? 5.590 14.230 0.289 1.00 82.56 86 GLY A N 1
ATOM 686 C CA . GLY A 1 86 ? 5.538 15.649 0.666 1.00 82.56 86 GLY A CA 1
ATOM 687 C C . GLY A 1 86 ? 5.952 16.594 -0.467 1.00 82.56 86 GLY A C 1
ATOM 688 O O . GLY A 1 86 ? 6.512 17.653 -0.224 1.00 82.56 86 GLY A O 1
ATOM 689 N N . LYS A 1 87 ? 5.719 16.196 -1.723 1.00 83.81 87 LYS A N 1
ATOM 690 C CA . LYS A 1 87 ? 6.087 16.949 -2.935 1.00 83.81 87 LYS A CA 1
ATOM 691 C C . LYS A 1 87 ? 4.899 17.680 -3.573 1.00 83.81 87 LYS A C 1
ATOM 693 O O . LYS A 1 87 ? 4.957 18.040 -4.749 1.00 83.81 87 LYS A O 1
ATOM 698 N N . LEU A 1 88 ? 3.794 17.844 -2.846 1.00 79.94 88 LEU A N 1
ATOM 699 C CA . LEU A 1 88 ? 2.685 18.682 -3.300 1.00 79.94 88 LEU A CA 1
ATOM 700 C C . LEU A 1 88 ? 3.077 20.157 -3.183 1.00 79.94 88 LEU A C 1
ATOM 702 O O . LEU A 1 88 ? 3.416 20.626 -2.103 1.00 79.94 88 LEU A O 1
ATOM 706 N N . LYS A 1 89 ? 3.010 20.884 -4.303 1.00 71.38 89 LYS A N 1
ATOM 707 C CA . LYS A 1 89 ? 3.440 22.289 -4.397 1.00 71.38 89 LYS A CA 1
ATOM 708 C C . LYS A 1 89 ? 2.601 23.251 -3.549 1.00 71.38 89 LYS A C 1
ATOM 710 O O . LYS A 1 89 ? 3.085 24.323 -3.219 1.00 71.38 89 LYS A O 1
ATOM 715 N N . ASP A 1 90 ? 1.362 22.888 -3.225 1.00 74.25 90 ASP A N 1
ATOM 716 C CA . ASP A 1 90 ? 0.430 23.736 -2.477 1.00 74.25 90 ASP A CA 1
ATOM 717 C C . ASP A 1 90 ? 0.431 23.474 -0.960 1.00 74.25 90 ASP A C 1
ATOM 719 O O . ASP A 1 90 ? -0.281 24.165 -0.234 1.00 74.25 90 ASP A O 1
ATOM 723 N N . GLY A 1 91 ? 1.201 22.487 -0.476 1.00 66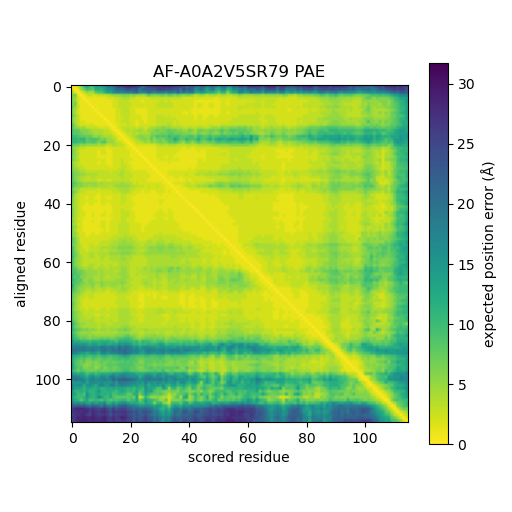.06 91 GLY A N 1
ATOM 724 C CA . GLY A 1 91 ? 1.370 22.187 0.954 1.00 66.06 91 GLY A CA 1
ATOM 725 C C . GLY A 1 91 ? 0.088 21.796 1.701 1.00 66.06 91 GLY A C 1
ATOM 726 O O . GLY A 1 91 ? 0.077 21.749 2.928 1.00 66.06 91 GLY A O 1
ATOM 727 N N . ARG A 1 92 ? -1.021 21.525 0.997 1.00 76.12 92 ARG A N 1
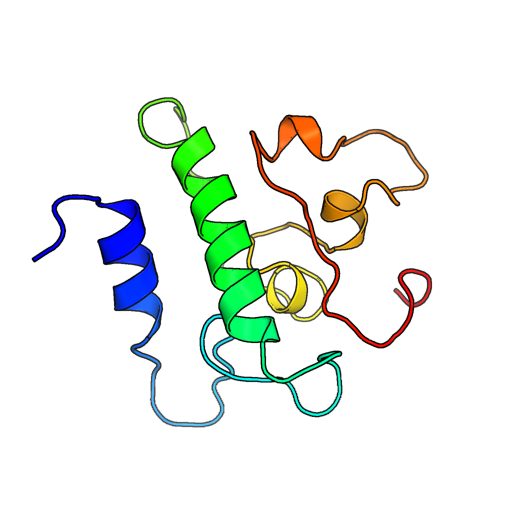ATOM 728 C CA . ARG A 1 92 ? -2.332 21.323 1.642 1.00 76.12 92 ARG A CA 1
ATOM 729 C C . ARG A 1 92 ? -2.448 19.989 2.374 1.00 76.12 92 ARG A C 1
ATOM 73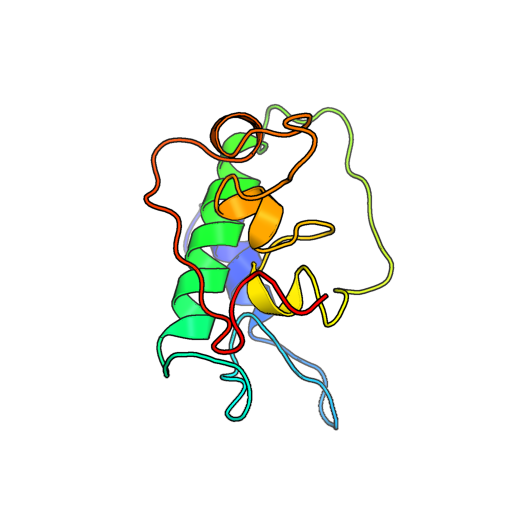1 O O . ARG A 1 92 ? -3.295 19.845 3.254 1.00 76.12 92 ARG A O 1
ATOM 738 N N . ILE A 1 93 ? -1.640 19.002 1.983 1.00 79.62 93 ILE A N 1
ATOM 739 C CA . ILE A 1 93 ? -1.684 17.643 2.523 1.00 79.62 93 ILE A CA 1
ATOM 740 C C . ILE A 1 93 ? -0.268 17.171 2.838 1.00 79.62 93 ILE A C 1
ATOM 742 O O . ILE A 1 93 ? 0.538 16.918 1.944 1.00 79.62 93 ILE A O 1
ATOM 746 N N . GLU A 1 94 ? -0.015 16.968 4.125 1.00 81.62 94 GLU A N 1
ATOM 747 C CA . GLU A 1 94 ? 1.260 16.504 4.652 1.00 81.62 94 GLU A CA 1
ATOM 748 C C . GLU A 1 94 ? 1.278 14.976 4.827 1.00 81.62 94 GLU A C 1
ATOM 750 O O . GLU A 1 94 ? 0.309 14.398 5.342 1.00 81.62 94 GLU A O 1
ATOM 755 N N . PRO A 1 95 ? 2.397 14.282 4.534 1.00 81.50 95 PRO A N 1
ATOM 756 C CA . PRO A 1 95 ? 2.499 12.830 4.704 1.00 81.50 95 PRO A CA 1
ATOM 757 C C . PRO A 1 95 ? 2.112 12.345 6.110 1.00 81.50 95 PRO A C 1
ATOM 759 O O . PRO A 1 95 ? 1.450 11.314 6.269 1.00 81.50 95 PRO A O 1
ATOM 762 N N . LYS A 1 96 ? 2.451 13.118 7.152 1.00 81.94 96 LYS A N 1
ATOM 763 C CA . LYS A 1 96 ? 2.107 12.816 8.555 1.00 81.94 96 LYS A CA 1
ATOM 764 C C . LYS A 1 96 ? 0.602 12.773 8.820 1.00 81.94 96 LYS A C 1
ATOM 766 O O . LYS A 1 96 ? 0.167 12.123 9.767 1.00 81.94 96 LYS A O 1
ATOM 771 N N . GLN A 1 97 ? -0.219 13.431 8.001 1.00 81.50 97 GLN A N 1
ATOM 772 C CA . GLN A 1 97 ? -1.677 13.354 8.112 1.00 81.50 97 GLN A CA 1
ATOM 773 C C . GLN A 1 97 ? -2.183 12.001 7.599 1.00 81.50 97 GLN A C 1
ATOM 775 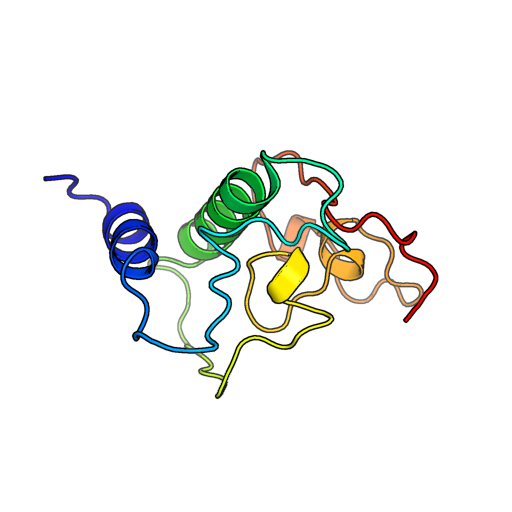O O . GLN A 1 97 ? -3.121 11.429 8.155 1.00 81.50 97 GLN A O 1
ATOM 780 N N . ILE A 1 98 ? -1.479 11.387 6.649 1.00 78.62 98 ILE A N 1
ATOM 781 C CA . ILE A 1 98 ? -1.891 10.131 6.015 1.00 78.62 98 ILE A CA 1
ATOM 782 C C . ILE A 1 98 ? -1.322 8.904 6.734 1.00 78.62 98 ILE A C 1
ATOM 784 O O . ILE A 1 98 ? -2.038 7.905 6.867 1.00 78.62 98 ILE A O 1
ATOM 788 N N . PHE A 1 99 ? -0.099 9.001 7.264 1.00 77.56 99 PHE A N 1
ATOM 789 C CA . PHE A 1 99 ? 0.660 7.885 7.845 1.00 77.56 99 PHE A CA 1
ATOM 790 C C . PHE A 1 99 ? 1.046 8.108 9.307 1.00 77.56 99 PHE A C 1
ATOM 792 O O . PHE A 1 99 ? 0.964 9.222 9.819 1.00 77.56 99 PHE A O 1
ATOM 799 N N . ALA A 1 100 ? 1.453 7.035 9.984 1.00 66.94 100 ALA A N 1
ATOM 800 C CA . ALA A 1 100 ? 2.117 7.078 11.282 1.00 66.94 100 ALA A CA 1
ATOM 801 C C . ALA A 1 100 ? 3.250 6.036 11.295 1.00 66.94 100 ALA A C 1
ATOM 803 O O . ALA A 1 100 ? 3.028 4.893 10.895 1.00 66.94 100 ALA A O 1
ATOM 804 N N . GLY A 1 101 ? 4.451 6.432 11.730 1.00 61.62 101 GLY A N 1
ATOM 805 C CA . GLY A 1 101 ? 5.528 5.502 12.092 1.00 61.62 101 GLY A CA 1
ATOM 806 C C . GLY A 1 101 ? 6.146 4.663 10.963 1.00 61.62 101 GLY A C 1
ATOM 807 O O . GLY A 1 101 ? 6.661 3.585 11.245 1.00 61.62 101 GLY A O 1
ATOM 808 N N . ILE A 1 102 ? 6.106 5.105 9.697 1.00 69.81 102 ILE A N 1
ATOM 809 C CA . ILE A 1 102 ? 6.808 4.417 8.598 1.00 69.81 102 ILE A CA 1
ATOM 810 C C . ILE A 1 102 ? 7.650 5.372 7.746 1.00 69.81 102 ILE A C 1
ATOM 812 O O . ILE A 1 102 ? 7.225 6.480 7.437 1.00 69.81 102 ILE A O 1
ATOM 816 N N . SER A 1 103 ? 8.822 4.898 7.312 1.00 72.19 103 SER A N 1
ATOM 817 C CA . SER A 1 103 ? 9.587 5.524 6.228 1.00 72.19 103 SER A CA 1
ATOM 818 C C . SER A 1 103 ? 8.906 5.214 4.893 1.00 72.19 103 SER A C 1
ATOM 820 O O . SER A 1 103 ? 8.764 4.047 4.505 1.00 72.19 103 SER A O 1
ATOM 822 N N . LEU A 1 104 ? 8.434 6.272 4.241 1.00 77.56 104 LEU A N 1
ATOM 823 C CA . LEU A 1 104 ? 7.728 6.252 2.966 1.00 77.56 104 LEU A CA 1
ATOM 824 C C . LEU A 1 104 ? 8.737 6.201 1.816 1.00 77.56 104 LEU A C 1
ATOM 826 O O . LEU A 1 104 ? 9.783 6.842 1.880 1.00 77.56 104 LEU A O 1
ATOM 830 N N . ARG A 1 105 ? 8.446 5.412 0.778 1.00 77.94 105 ARG A N 1
ATOM 831 C CA . ARG A 1 105 ? 9.342 5.230 -0.371 1.00 77.94 105 ARG A CA 1
ATOM 832 C C . ARG A 1 105 ? 8.576 5.398 -1.672 1.00 77.94 105 ARG A C 1
ATOM 834 O O . ARG A 1 105 ? 7.504 4.818 -1.811 1.00 77.94 105 ARG A O 1
ATOM 841 N N . GLY A 1 106 ? 9.158 6.179 -2.578 1.00 77.50 106 GLY A N 1
ATOM 842 C CA . GLY A 1 106 ? 8.729 6.248 -3.968 1.00 77.50 106 GLY A CA 1
ATOM 843 C C . GLY A 1 106 ? 9.131 4.974 -4.706 1.00 77.50 106 GLY A C 1
ATOM 844 O O . GLY A 1 106 ? 10.204 4.429 -4.428 1.00 77.50 106 GLY A O 1
ATOM 845 N N . ILE A 1 107 ? 8.286 4.498 -5.611 1.00 81.81 107 ILE A N 1
ATOM 846 C CA . ILE A 1 107 ? 8.555 3.323 -6.444 1.00 81.81 107 ILE A CA 1
ATOM 847 C C . ILE A 1 107 ? 8.434 3.609 -7.939 1.00 81.81 107 ILE A C 1
ATOM 849 O O . ILE A 1 107 ? 8.834 2.754 -8.719 1.00 81.81 107 ILE A O 1
ATOM 853 N N . HIS A 1 108 ? 7.931 4.779 -8.335 1.00 77.56 108 HIS A N 1
ATOM 854 C CA . HIS A 1 108 ? 7.860 5.197 -9.729 1.00 77.56 108 HIS A CA 1
ATOM 855 C C . HIS A 1 108 ? 9.213 5.739 -10.228 1.00 77.56 108 HIS A C 1
ATOM 857 O O . HIS A 1 108 ? 9.801 6.627 -9.606 1.00 77.56 108 HIS A O 1
ATOM 863 N N . SER A 1 109 ? 9.708 5.196 -11.343 1.00 60.88 109 SER A N 1
ATOM 864 C CA . SER A 1 109 ? 11.006 5.520 -11.954 1.00 60.88 109 SER A CA 1
ATOM 865 C C . SER A 1 109 ? 11.037 6.885 -12.642 1.00 60.88 109 SER A C 1
ATOM 867 O O . SER A 1 109 ? 12.071 7.556 -12.638 1.00 60.88 109 SER A O 1
ATOM 869 N N . ILE A 1 110 ? 9.909 7.332 -13.195 1.00 57.47 110 ILE A N 1
ATOM 870 C CA . ILE A 1 110 ? 9.800 8.645 -13.823 1.00 57.47 110 ILE A CA 1
ATOM 871 C C . ILE A 1 110 ? 9.630 9.662 -12.697 1.00 57.47 110 ILE A C 1
ATOM 873 O O . ILE A 1 110 ? 8.672 9.604 -11.921 1.00 57.47 110 ILE A O 1
ATOM 877 N N . GLY A 1 111 ? 10.609 10.562 -12.566 1.00 50.53 111 GLY A N 1
ATOM 878 C CA . GLY A 1 111 ? 10.684 11.529 -11.478 1.00 50.53 111 GLY A CA 1
ATOM 879 C C . GLY A 1 111 ? 9.344 12.214 -11.211 1.00 50.53 111 GLY A C 1
ATOM 880 O O . GLY A 1 111 ? 8.569 12.480 -12.128 1.00 50.53 111 GLY A O 1
ATOM 881 N N . ALA A 1 112 ? 9.099 12.549 -9.941 1.00 46.75 112 ALA A N 1
ATOM 882 C CA . ALA A 1 112 ? 7.876 13.164 -9.407 1.00 46.75 112 ALA A CA 1
ATOM 883 C C . ALA A 1 112 ? 7.368 14.446 -10.127 1.00 46.75 112 ALA A C 1
ATOM 885 O O . ALA A 1 112 ? 6.368 15.019 -9.695 1.00 46.75 112 ALA A O 1
ATOM 886 N N . ALA A 1 113 ? 8.052 14.891 -11.185 1.00 39.69 113 ALA A N 1
ATOM 887 C CA . ALA A 1 113 ? 7.769 16.041 -12.030 1.00 39.69 113 ALA A CA 1
ATOM 888 C C . ALA A 1 113 ? 6.867 15.743 -13.243 1.00 39.69 113 ALA A C 1
ATOM 890 O O . ALA A 1 113 ? 6.162 16.642 -13.689 1.00 39.69 113 ALA A O 1
ATOM 891 N N . ALA A 1 114 ? 6.841 14.519 -13.773 1.00 41.00 114 ALA A N 1
ATOM 892 C CA . ALA A 1 114 ? 5.973 14.195 -14.901 1.00 41.00 114 ALA A CA 1
ATOM 893 C C . ALA A 1 114 ? 4.642 13.698 -14.351 1.00 41.00 114 ALA A C 1
ATOM 895 O O . ALA A 1 114 ? 4.530 12.509 -14.075 1.00 41.00 114 ALA A O 1
ATOM 896 N N . CYS A 1 115 ? 3.692 14.603 -14.085 1.00 39.97 115 CYS A N 1
ATOM 897 C CA . CYS A 1 115 ? 2.249 14.376 -14.201 1.00 39.97 115 CYS A CA 1
ATOM 898 C C . CYS A 1 115 ? 1.430 15.569 -13.678 1.00 39.97 115 CYS A C 1
ATOM 900 O O . CYS A 1 115 ? 1.536 15.857 -12.464 1.00 39.97 115 CYS A O 1
#

pLDDT: mean 85.85, std 12.97, range [39.69, 96.88]